Protein AF-A0A959DCJ0-F1 (afdb_monomer_lite)

Structure (mmCIF, N/CA/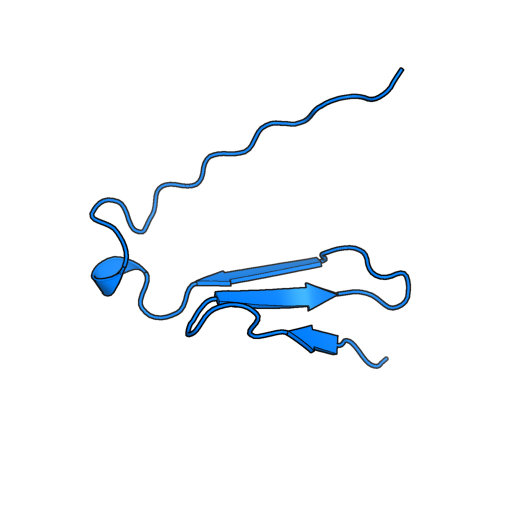C/O backbone):
data_AF-A0A959DCJ0-F1
#
_entry.id   AF-A0A959DCJ0-F1
#
loop_
_atom_site.group_PDB
_atom_site.id
_atom_site.type_symbol
_atom_site.label_atom_id
_atom_site.label_alt_id
_atom_site.label_comp_id
_atom_site.label_asym_id
_atom_site.label_entity_id
_atom_site.label_seq_id
_atom_site.pdbx_PDB_ins_code
_atom_site.Cartn_x
_atom_site.Cartn_y
_atom_site.Cartn_z
_atom_site.occupancy
_atom_site.B_iso_or_equiv
_atom_site.auth_seq_id
_atom_site.auth_comp_id
_atom_site.auth_asym_id
_atom_site.auth_atom_id
_atom_site.pdbx_PDB_model_num
ATOM 1 N N . MET A 1 1 ? -11.920 -12.263 11.466 1.00 49.59 1 MET A N 1
ATOM 2 C CA . MET A 1 1 ? -11.492 -10.861 11.287 1.00 49.59 1 MET A CA 1
ATOM 3 C C . MET A 1 1 ? -11.564 -10.568 9.795 1.00 49.59 1 MET A C 1
ATOM 5 O O . MET A 1 1 ? -10.928 -11.302 9.054 1.00 49.59 1 MET A O 1
ATOM 9 N N . ARG A 1 2 ? -12.417 -9.645 9.334 1.00 52.00 2 ARG A N 1
ATOM 10 C CA . ARG A 1 2 ? -12.528 -9.285 7.907 1.00 52.00 2 ARG A CA 1
ATOM 11 C C . ARG A 1 2 ? -11.966 -7.872 7.738 1.00 52.00 2 ARG A C 1
ATOM 13 O O . ARG A 1 2 ? -12.501 -6.961 8.356 1.00 52.00 2 ARG A O 1
ATOM 20 N N . SER A 1 3 ? -10.888 -7.734 6.974 1.00 60.06 3 SER A N 1
ATOM 21 C CA . SER A 1 3 ? -10.379 -6.469 6.432 1.00 60.06 3 SER A CA 1
ATOM 22 C C . SER A 1 3 ? -10.980 -6.241 5.042 1.00 60.06 3 SER A C 1
ATOM 24 O O . SER A 1 3 ? -11.434 -7.198 4.404 1.00 60.06 3 SER A O 1
ATOM 26 N N . TYR A 1 4 ? -11.022 -4.987 4.595 1.00 63.75 4 TYR A N 1
ATOM 27 C CA . TYR A 1 4 ? -11.493 -4.619 3.259 1.00 63.75 4 TYR A CA 1
ATOM 28 C C . TYR A 1 4 ? -10.336 -3.997 2.475 1.00 63.75 4 TYR A C 1
ATOM 30 O O . TYR A 1 4 ? -9.630 -3.145 3.009 1.00 63.75 4 TYR A O 1
ATOM 38 N N . SER A 1 5 ? -10.151 -4.453 1.238 1.00 75.19 5 SER A N 1
ATOM 39 C CA . SER A 1 5 ? -9.121 -3.987 0.305 1.00 75.19 5 SER A CA 1
ATOM 40 C C . SER A 1 5 ? -9.802 -3.172 -0.791 1.00 75.19 5 SER A C 1
ATOM 42 O O . SER A 1 5 ? -10.781 -3.643 -1.373 1.00 75.19 5 SER A O 1
ATOM 44 N N . ASP A 1 6 ? -9.275 -1.990 -1.099 1.00 76.12 6 ASP A N 1
ATOM 45 C CA . ASP A 1 6 ? -9.751 -1.122 -2.182 1.00 76.12 6 ASP A CA 1
ATOM 46 C C . ASP A 1 6 ? -8.632 -0.840 -3.199 1.00 76.12 6 ASP A C 1
ATOM 48 O O . ASP A 1 6 ? -7.531 -0.433 -2.827 1.00 76.12 6 ASP A O 1
ATOM 52 N N . GLU A 1 7 ? -8.931 -1.027 -4.489 1.00 79.50 7 GLU A N 1
ATOM 53 C CA . GLU A 1 7 ? -8.059 -0.683 -5.622 1.00 79.50 7 GLU A CA 1
ATOM 54 C C . GLU A 1 7 ? -8.540 0.619 -6.283 1.00 79.50 7 GLU A C 1
ATOM 56 O O . GLU A 1 7 ? -8.785 0.698 -7.488 1.00 79.50 7 GLU A O 1
ATOM 61 N N . SER A 1 8 ? -8.703 1.667 -5.473 1.00 72.56 8 SER A N 1
ATOM 62 C CA . SER A 1 8 ? -9.208 2.977 -5.917 1.00 72.56 8 SER A CA 1
ATOM 63 C C . SER A 1 8 ? -8.439 3.574 -7.108 1.00 72.56 8 SER A C 1
ATOM 65 O O . SER A 1 8 ? -8.974 4.396 -7.856 1.00 72.56 8 SER A O 1
ATOM 67 N N . LYS A 1 9 ? -7.184 3.154 -7.319 1.00 77.19 9 LYS A N 1
ATOM 68 C CA . LYS A 1 9 ? -6.389 3.417 -8.524 1.00 77.19 9 LYS A CA 1
ATOM 69 C C . LYS A 1 9 ? -5.731 2.111 -8.983 1.00 77.19 9 LYS A C 1
ATOM 71 O O . LYS A 1 9 ? -5.123 1.453 -8.144 1.00 77.19 9 LYS A O 1
ATOM 76 N N . PRO A 1 10 ? -5.739 1.775 -10.291 1.00 85.69 10 PRO A N 1
ATOM 77 C CA . PRO A 1 10 ? -5.149 0.530 -10.780 1.00 85.69 10 PRO A CA 1
ATOM 78 C C . PRO A 1 10 ? -3.707 0.336 -10.300 1.00 85.69 10 PRO A C 1
ATOM 80 O O . PRO A 1 10 ? -2.848 1.174 -10.590 1.00 85.69 10 PRO A O 1
ATOM 83 N N . GLY A 1 11 ? -3.437 -0.769 -9.606 1.00 88.50 11 GLY A N 1
ATOM 84 C CA . GLY A 1 11 ? -2.158 -1.139 -8.992 1.00 88.50 11 GLY A CA 1
ATOM 85 C C . GLY A 1 11 ? -1.761 -0.374 -7.729 1.00 88.50 11 GLY A C 1
ATOM 86 O O . GLY A 1 11 ? -0.592 -0.429 -7.351 1.00 88.50 11 GLY A O 1
ATOM 87 N N . ILE A 1 12 ? -2.694 0.329 -7.089 1.00 91.00 12 ILE A N 1
ATOM 88 C CA . ILE A 1 12 ? -2.557 0.808 -5.712 1.00 91.00 12 ILE A CA 1
ATOM 89 C C . ILE A 1 12 ? -3.645 0.132 -4.890 1.00 91.00 12 ILE A C 1
ATOM 91 O O . ILE A 1 12 ? -4.821 0.272 -5.210 1.00 91.00 12 ILE A O 1
ATOM 95 N N . ILE A 1 13 ? -3.250 -0.562 -3.829 1.00 92.50 13 ILE A N 1
ATOM 96 C CA . ILE A 1 13 ? -4.165 -1.244 -2.917 1.00 92.50 13 ILE A CA 1
ATOM 97 C C . ILE A 1 13 ? -4.090 -0.563 -1.554 1.00 92.50 13 ILE A C 1
ATOM 99 O O . ILE A 1 13 ? -2.999 -0.348 -1.019 1.00 92.50 13 ILE A O 1
ATOM 103 N N . LEU A 1 14 ? -5.254 -0.225 -1.003 1.00 94.31 14 LEU A N 1
ATOM 104 C CA . LEU A 1 14 ? -5.409 0.290 0.352 1.00 94.31 14 LEU A CA 1
ATOM 105 C C . LEU A 1 14 ? -6.194 -0.723 1.181 1.00 94.31 14 LEU A C 1
ATOM 107 O O . LEU A 1 14 ? -7.332 -1.048 0.841 1.00 94.31 14 LEU A O 1
ATOM 111 N N . ASP A 1 15 ? -5.597 -1.195 2.274 1.00 92.94 15 ASP A N 1
ATOM 112 C CA . ASP A 1 15 ? -6.306 -2.015 3.253 1.00 92.94 15 ASP A CA 1
ATOM 113 C C . ASP A 1 15 ? -6.779 -1.158 4.414 1.00 92.94 15 ASP A C 1
ATOM 115 O O . ASP A 1 15 ? -6.017 -0.362 4.979 1.00 92.94 15 ASP A O 1
ATOM 119 N N . TYR A 1 16 ? -8.015 -1.413 4.822 1.00 94.38 16 TYR A N 1
ATOM 120 C CA . TYR A 1 16 ? -8.651 -0.746 5.943 1.00 94.38 16 TYR A CA 1
ATOM 121 C C . TYR A 1 16 ? -8.953 -1.719 7.082 1.00 94.38 16 TYR A C 1
ATOM 123 O O . TYR A 1 16 ? -9.280 -2.897 6.867 1.00 94.38 16 TYR A O 1
ATOM 131 N N . ASP A 1 17 ? -8.876 -1.210 8.311 1.00 93.94 17 ASP A N 1
ATOM 132 C CA . ASP A 1 17 ? -9.474 -1.872 9.465 1.00 93.94 17 ASP A CA 1
ATOM 133 C C . ASP A 1 17 ? -11.011 -1.724 9.475 1.00 93.94 17 ASP A C 1
ATOM 135 O O . ASP A 1 17 ? -11.631 -1.159 8.573 1.00 93.94 17 ASP A O 1
ATOM 139 N N . LYS A 1 18 ? -11.649 -2.258 10.521 1.00 90.69 18 LYS A N 1
ATOM 140 C CA . LYS A 1 18 ? -13.111 -2.215 10.697 1.00 90.69 18 LYS A CA 1
ATOM 141 C C . LYS A 1 18 ? -13.669 -0.795 10.916 1.00 90.69 18 LYS A C 1
ATOM 143 O O . LYS A 1 18 ? -14.876 -0.611 10.806 1.00 90.69 18 LYS A O 1
ATOM 148 N N . GLU A 1 19 ? -12.826 0.151 11.320 1.00 94.00 19 GLU A N 1
ATOM 149 C CA . GLU A 1 19 ? -13.185 1.538 11.644 1.00 94.00 19 GLU A CA 1
ATOM 150 C C . GLU A 1 19 ? -12.928 2.467 10.447 1.00 94.00 19 GLU A C 1
ATOM 152 O O . GLU A 1 19 ? -13.302 3.636 10.485 1.00 94.00 19 GLU A O 1
ATOM 157 N N . GLY A 1 20 ? -12.360 1.933 9.358 1.00 90.69 20 GLY A N 1
ATOM 158 C CA . GLY A 1 20 ? -12.036 2.679 8.148 1.00 90.69 20 GLY A CA 1
ATOM 159 C C . GLY A 1 20 ? -10.658 3.337 8.192 1.00 90.69 20 GLY A C 1
ATOM 160 O O . GLY A 1 20 ? -10.369 4.177 7.341 1.00 90.69 20 GLY A O 1
ATOM 161 N N . ASN A 1 21 ? -9.793 2.968 9.142 1.00 92.00 21 ASN A N 1
ATOM 162 C CA . ASN A 1 21 ? -8.419 3.463 9.179 1.00 92.00 21 ASN A CA 1
ATOM 163 C C . ASN A 1 21 ? -7.539 2.656 8.222 1.00 92.00 21 ASN A C 1
ATOM 165 O O . ASN A 1 21 ? -7.653 1.430 8.149 1.00 92.00 21 ASN A O 1
ATOM 169 N N . ILE A 1 22 ? -6.627 3.333 7.522 1.00 91.38 22 ILE A N 1
ATOM 170 C CA . ILE A 1 22 ? -5.650 2.676 6.645 1.00 91.38 22 ILE A CA 1
ATOM 171 C C . ILE A 1 22 ? -4.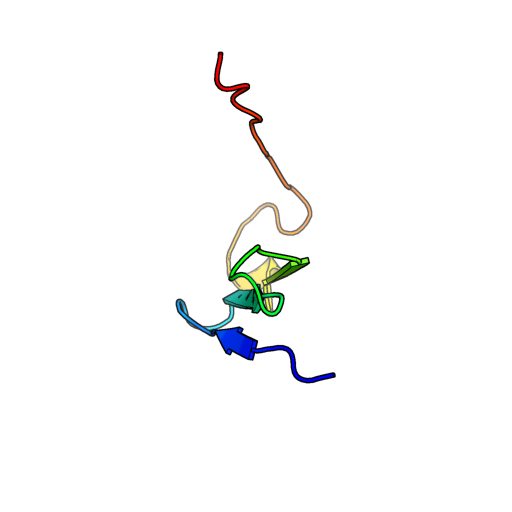652 1.900 7.506 1.00 91.38 22 ILE A C 1
ATOM 173 O O . ILE A 1 22 ? -3.985 2.475 8.365 1.00 91.38 22 ILE A O 1
ATOM 177 N N . ILE A 1 23 ? -4.510 0.605 7.230 1.00 94.50 23 ILE A N 1
ATOM 178 C CA . ILE A 1 23 ? -3.530 -0.272 7.888 1.00 94.50 23 ILE A CA 1
ATOM 179 C C . ILE A 1 23 ? -2.424 -0.737 6.941 1.00 94.50 23 ILE A C 1
ATOM 181 O O . ILE A 1 23 ? -1.371 -1.182 7.400 1.00 94.50 23 ILE A O 1
ATOM 185 N N . ARG A 1 24 ? -2.646 -0.648 5.624 1.00 93.19 24 ARG A N 1
ATOM 186 C CA . ARG A 1 24 ? -1.651 -1.006 4.613 1.00 93.19 24 ARG A CA 1
ATOM 187 C C . ARG A 1 24 ? -1.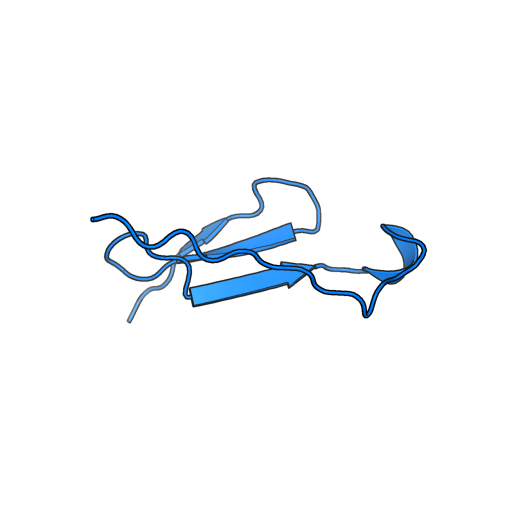840 -0.214 3.326 1.00 93.19 24 ARG A C 1
ATOM 189 O O . ARG A 1 24 ? -2.963 0.058 2.912 1.00 93.19 24 ARG A O 1
ATOM 196 N N . ILE A 1 25 ? -0.714 0.095 2.689 1.00 92.75 25 ILE A N 1
ATOM 197 C CA . ILE A 1 25 ? -0.631 0.634 1.334 1.00 92.75 25 ILE A CA 1
ATOM 198 C C . ILE A 1 25 ? 0.285 -0.293 0.531 1.00 92.75 25 ILE A C 1
ATOM 200 O O . ILE A 1 25 ? 1.422 -0.531 0.941 1.00 92.75 25 ILE A O 1
ATOM 204 N N . GLU A 1 26 ? -0.184 -0.792 -0.611 1.00 91.69 26 GLU A N 1
ATOM 205 C CA . GLU A 1 26 ? 0.626 -1.570 -1.555 1.00 91.69 26 GLU A CA 1
ATOM 206 C C . GLU A 1 26 ? 0.641 -0.889 -2.932 1.00 91.69 26 GLU A C 1
ATOM 208 O O . GLU A 1 26 ? -0.399 -0.478 -3.446 1.00 91.69 26 GLU A O 1
ATOM 213 N N . ILE A 1 27 ? 1.825 -0.768 -3.545 1.00 91.38 27 ILE A N 1
ATOM 214 C CA . ILE A 1 27 ? 2.002 -0.238 -4.906 1.00 91.38 27 ILE A CA 1
ATOM 215 C C . ILE A 1 27 ? 2.561 -1.358 -5.784 1.00 91.38 27 ILE A C 1
ATOM 217 O O . ILE A 1 27 ? 3.744 -1.697 -5.708 1.00 91.38 27 ILE A O 1
ATOM 221 N N . LEU A 1 28 ? 1.710 -1.925 -6.635 1.00 92.62 28 LEU A N 1
ATOM 222 C CA . LEU A 1 28 ? 2.079 -3.000 -7.550 1.00 92.62 28 LEU A CA 1
ATOM 223 C C . LEU A 1 28 ? 2.892 -2.448 -8.722 1.00 92.62 28 LEU A C 1
ATOM 225 O O . LEU A 1 28 ? 2.525 -1.434 -9.318 1.00 92.62 28 LEU A O 1
ATOM 229 N N . ASP A 1 29 ? 3.974 -3.135 -9.092 1.00 92.81 29 ASP A N 1
ATOM 230 C CA . ASP A 1 29 ? 4.873 -2.716 -10.173 1.00 92.81 29 ASP A CA 1
ATOM 231 C C . ASP A 1 29 ? 5.358 -1.257 -10.028 1.00 92.81 29 ASP A C 1
ATOM 233 O O . ASP A 1 29 ? 5.383 -0.496 -10.999 1.00 92.81 29 ASP A O 1
ATOM 237 N N . ALA A 1 30 ? 5.759 -0.841 -8.819 1.00 91.88 30 ALA A N 1
ATOM 238 C CA . ALA A 1 30 ? 6.192 0.535 -8.543 1.00 91.88 30 ALA A CA 1
ATOM 23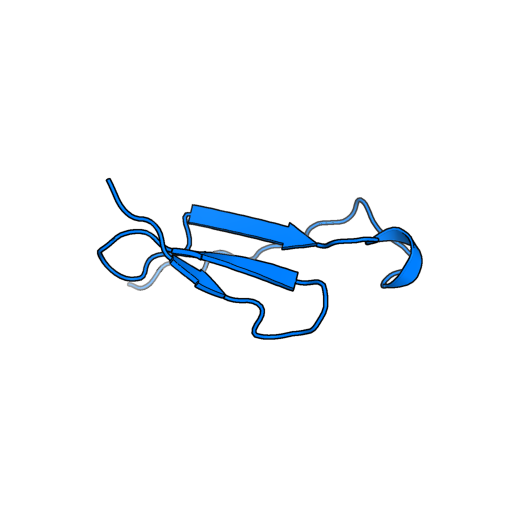9 C C . ALA A 1 30 ? 7.265 1.047 -9.528 1.00 91.88 30 ALA A C 1
ATOM 241 O O . ALA A 1 30 ? 7.229 2.208 -9.935 1.00 91.88 30 ALA A O 1
ATOM 242 N N . SER A 1 31 ? 8.170 0.172 -9.986 1.00 92.12 31 SER A N 1
ATOM 243 C CA . SER A 1 31 ? 9.214 0.498 -10.973 1.00 92.12 31 SER A CA 1
ATOM 244 C C . SER A 1 31 ? 8.679 0.917 -12.344 1.00 92.12 31 SER A C 1
ATOM 246 O O . SER A 1 31 ? 9.374 1.613 -13.076 1.00 92.12 31 SER A O 1
ATOM 248 N N . LYS A 1 32 ? 7.451 0.525 -12.697 1.00 92.56 32 LYS A N 1
ATOM 249 C CA . LYS A 1 32 ? 6.775 0.939 -13.937 1.00 92.56 32 LYS A CA 1
ATOM 250 C C . LYS A 1 32 ? 5.942 2.211 -13.756 1.00 92.56 32 LYS A C 1
ATOM 252 O O . LYS A 1 32 ? 5.389 2.717 -14.727 1.00 92.56 32 LYS A O 1
ATOM 257 N N . ARG A 1 33 ? 5.808 2.701 -12.520 1.00 87.19 33 ARG A N 1
ATOM 258 C CA . ARG A 1 33 ? 4.887 3.784 -12.137 1.00 87.19 33 ARG A CA 1
ATOM 259 C C . ARG A 1 33 ? 5.599 5.048 -11.668 1.00 87.19 33 ARG A C 1
ATOM 261 O O . ARG A 1 33 ? 4.994 6.113 -11.664 1.00 87.19 33 ARG A O 1
ATOM 268 N N . THR A 1 34 ? 6.864 4.941 -11.271 1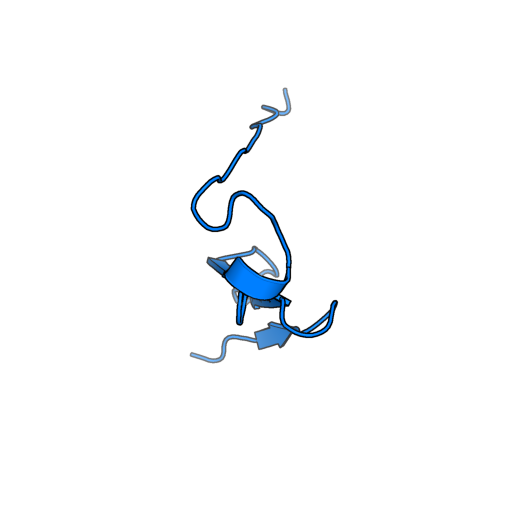.00 87.81 34 THR A N 1
ATOM 269 C CA . THR A 1 34 ? 7.695 6.070 -10.843 1.00 87.81 34 THR A CA 1
ATOM 270 C C . THR A 1 34 ? 9.172 5.794 -11.117 1.00 87.81 34 THR A C 1
ATOM 272 O O . THR A 1 34 ? 9.619 4.648 -11.092 1.00 87.81 34 THR A O 1
ATOM 275 N N . ASN A 1 35 ? 9.952 6.857 -11.315 1.00 92.94 35 ASN A N 1
ATOM 276 C CA . ASN A 1 35 ? 11.407 6.776 -11.476 1.00 92.94 35 ASN A CA 1
ATOM 277 C C . ASN A 1 35 ? 12.134 6.530 -10.141 1.00 92.94 35 ASN A C 1
ATOM 279 O O . ASN A 1 35 ? 13.328 6.241 -10.130 1.00 92.94 35 ASN A O 1
ATOM 283 N N . THR A 1 36 ? 11.427 6.640 -9.013 1.00 93.44 36 THR A N 1
ATOM 284 C CA . THR A 1 36 ? 11.963 6.408 -7.665 1.00 93.44 36 THR A CA 1
ATOM 285 C C . THR A 1 36 ? 11.095 5.396 -6.902 1.00 93.44 36 THR A C 1
ATOM 287 O O . THR A 1 36 ? 10.427 5.771 -5.939 1.00 93.44 36 THR A O 1
ATOM 290 N N . PRO A 1 37 ? 11.072 4.110 -7.303 1.00 91.81 37 PRO A N 1
ATOM 291 C CA . PRO A 1 37 ? 10.140 3.106 -6.766 1.00 91.81 37 PRO A CA 1
ATOM 292 C C . PRO A 1 37 ? 10.329 2.775 -5.283 1.00 91.81 37 PRO A C 1
ATOM 294 O O . PRO A 1 37 ? 9.439 2.201 -4.669 1.00 91.81 37 PRO A O 1
ATOM 297 N N . PHE A 1 38 ? 11.472 3.147 -4.707 1.00 91.25 38 PHE A N 1
ATOM 298 C CA . PHE A 1 38 ? 11.804 2.915 -3.299 1.00 91.25 38 PHE A CA 1
ATOM 299 C C . PHE A 1 38 ? 11.701 4.178 -2.437 1.00 91.25 38 PHE A C 1
ATOM 301 O O . PHE A 1 38 ? 12.036 4.143 -1.256 1.00 91.25 38 PHE A O 1
ATOM 308 N N . LYS A 1 39 ? 11.284 5.308 -3.020 1.00 92.81 39 LYS A N 1
ATOM 309 C CA . LYS A 1 39 ? 11.132 6.565 -2.291 1.00 92.81 39 LYS A CA 1
ATOM 310 C C . LYS A 1 39 ? 9.709 6.665 -1.750 1.00 92.81 39 LYS A C 1
ATOM 312 O O . LYS A 1 39 ? 8.754 6.605 -2.519 1.00 92.81 39 LYS A O 1
ATOM 317 N N . PHE A 1 40 ? 9.593 6.862 -0.442 1.00 89.75 40 PHE A N 1
ATOM 318 C CA . PHE A 1 40 ? 8.333 7.130 0.240 1.00 89.75 40 PHE A CA 1
ATOM 319 C C . PHE A 1 40 ? 8.483 8.416 1.052 1.00 89.75 40 PHE A C 1
ATOM 321 O O . PHE A 1 40 ? 9.434 8.555 1.818 1.00 89.75 40 PHE A O 1
ATOM 328 N N . GLU A 1 41 ? 7.567 9.359 0.860 1.00 92.38 41 GLU A N 1
ATOM 329 C CA . G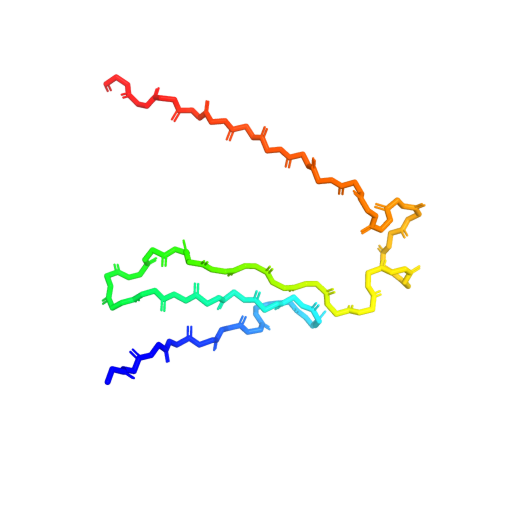LU A 1 41 ? 7.506 10.617 1.605 1.00 92.38 41 GLU A CA 1
ATOM 330 C C . GLU A 1 41 ? 6.148 10.694 2.295 1.00 92.38 41 GLU A C 1
ATOM 332 O O . GLU A 1 41 ? 5.127 10.348 1.700 1.00 92.38 41 GLU A O 1
ATOM 337 N N . TYR A 1 42 ? 6.141 11.130 3.550 1.00 91.12 42 TYR A N 1
ATOM 338 C CA . TYR A 1 42 ? 4.924 11.336 4.320 1.00 91.12 42 TYR A CA 1
ATOM 339 C C . TYR A 1 42 ? 5.062 12.593 5.170 1.00 91.12 42 TYR A C 1
ATOM 341 O O . TYR A 1 42 ? 6.161 12.962 5.585 1.00 91.12 42 TYR A O 1
ATOM 349 N N . GLU A 1 43 ? 3.930 13.225 5.443 1.00 94.62 43 GLU A N 1
ATOM 350 C CA . GLU A 1 43 ? 3.822 14.355 6.353 1.00 94.62 43 GLU A CA 1
ATOM 351 C C . GLU A 1 43 ? 2.775 14.012 7.409 1.00 94.62 43 GLU A C 1
ATOM 353 O O . GLU A 1 43 ? 1.731 13.434 7.103 1.00 94.62 43 GLU A O 1
ATOM 358 N N . MET A 1 44 ? 3.077 14.333 8.663 1.00 90.75 44 MET A N 1
ATOM 359 C CA . MET A 1 44 ? 2.130 14.195 9.760 1.00 90.75 44 MET A CA 1
ATOM 360 C C . MET A 1 44 ? 1.676 15.584 10.164 1.00 90.75 44 MET A C 1
ATOM 362 O O . MET A 1 44 ? 2.479 16.390 10.630 1.00 90.75 44 MET A O 1
ATOM 366 N N . VAL A 1 45 ? 0.383 15.841 10.015 1.00 91.38 45 VAL A N 1
ATOM 367 C CA . VAL A 1 45 ? -0.245 17.024 10.592 1.00 91.38 45 VAL A CA 1
ATOM 368 C C . VAL A 1 45 ? -0.795 16.610 11.950 1.00 91.38 45 VAL A C 1
ATOM 370 O O . VAL A 1 45 ? -1.689 15.769 12.027 1.00 91.38 45 VAL A O 1
ATOM 373 N N . SER A 1 46 ? -0.251 17.165 13.031 1.00 84.44 46 SER A N 1
ATOM 374 C CA . SER A 1 46 ? -0.909 17.083 14.333 1.00 84.44 46 SER A CA 1
ATOM 375 C C . SER A 1 46 ? -2.093 18.045 14.324 1.00 84.44 46 SER A C 1
ATOM 377 O O . SER A 1 46 ? -1.897 19.248 14.154 1.00 84.44 46 SER A O 1
ATOM 379 N N . GLY A 1 47 ? -3.311 17.528 14.478 1.00 75.38 47 GLY A N 1
ATOM 380 C CA . GLY A 1 47 ? -4.446 18.371 14.844 1.00 75.38 47 GLY A CA 1
ATOM 381 C C . GLY A 1 47 ? -4.272 18.819 16.293 1.00 75.38 47 GLY A C 1
ATOM 382 O O . GLY A 1 47 ? -4.108 17.962 17.162 1.00 75.38 47 GLY A O 1
ATOM 383 N N . GLU A 1 48 ? -4.247 20.130 16.532 1.00 61.88 48 GLU A N 1
ATOM 384 C CA . GLU A 1 48 ? -4.571 20.686 17.854 1.00 61.88 48 GLU A CA 1
ATOM 385 C C . GLU A 1 48 ? -6.077 20.574 18.124 1.00 61.88 48 GLU A C 1
ATOM 387 O O . GLU A 1 48 ? -6.865 20.725 17.157 1.00 61.88 48 GLU A O 1
#

Foldseek 3Di:
DDWDWDCVDPQWIFIADPVRDTPDIGGHPLVVVDVCSPDDDDDDDDDD

pLDDT: mean 86.09, std 11.38, range [49.59, 94.62]

Sequence (48 aa):
MRSYSDESKPGIILDYDKEGNIIRIEILDASKRTNTPFKFEYEMVSGE

Radius of gyration: 13.27 Å; chains: 1; bounding box: 25×32×32 Å

Secondary structure (DSSP, 8-state):
---EEEEEETTEEEEE-TTS-EEEEEETTGGGT-S-TT----------